Protein AF-A0A521L1M2-F1 (afdb_monomer_lite)

Structure (mmCIF, N/CA/C/O backbone):
data_AF-A0A521L1M2-F1
#
_entry.id   AF-A0A521L1M2-F1
#
loop_
_atom_site.group_PDB
_atom_site.id
_atom_site.type_symbol
_atom_site.label_atom_id
_atom_site.label_alt_id
_atom_site.label_comp_id
_atom_site.label_asym_id
_atom_site.label_entity_id
_atom_site.label_seq_id
_atom_site.pdbx_PDB_ins_code
_atom_site.Cartn_x
_atom_site.Cartn_y
_atom_site.Cartn_z
_atom_site.occupancy
_atom_site.B_iso_or_equiv
_atom_site.auth_seq_id
_atom_site.auth_comp_id
_atom_site.auth_asym_id
_atom_site.auth_atom_id
_atom_site.pdbx_PDB_model_num
ATOM 1 N N . MET A 1 1 ? -21.834 -24.493 2.139 1.00 43.94 1 MET A N 1
ATOM 2 C CA . ME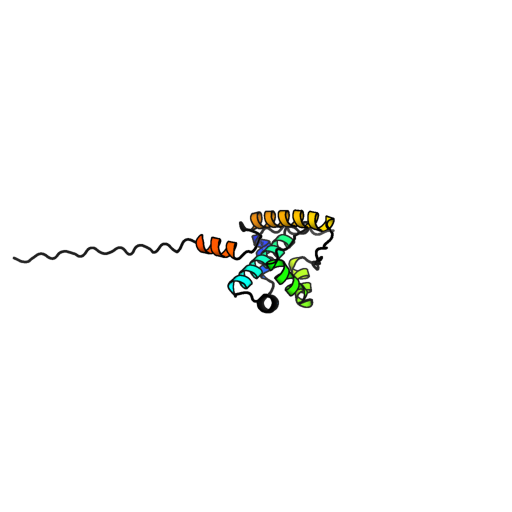T A 1 1 ? -22.408 -23.303 1.466 1.00 43.94 1 MET A CA 1
ATOM 3 C C . MET A 1 1 ? -21.341 -22.213 1.433 1.00 43.94 1 MET A C 1
ATOM 5 O O . MET A 1 1 ? -20.851 -21.854 2.496 1.00 43.94 1 MET A O 1
ATOM 9 N N . ARG A 1 2 ? -20.909 -21.735 0.256 1.00 44.03 2 ARG A N 1
ATOM 10 C CA . ARG A 1 2 ? -19.995 -20.578 0.171 1.00 44.03 2 ARG A CA 1
ATOM 11 C C . ARG A 1 2 ? -20.820 -19.315 0.432 1.00 44.03 2 ARG A C 1
ATOM 13 O O . ARG A 1 2 ? -21.802 -19.096 -0.270 1.00 44.03 2 ARG A O 1
ATOM 20 N N . ARG A 1 3 ? -20.472 -18.524 1.454 1.00 40.91 3 ARG A N 1
ATOM 21 C CA . ARG A 1 3 ? -21.097 -17.207 1.657 1.00 40.91 3 ARG A CA 1
ATOM 22 C C . ARG A 1 3 ? -20.752 -16.318 0.453 1.00 40.91 3 ARG A C 1
ATOM 24 O O . ARG A 1 3 ? -19.598 -16.361 0.022 1.00 40.91 3 ARG A O 1
ATOM 31 N N . PRO A 1 4 ? -21.702 -15.539 -0.089 1.00 48.12 4 PRO A N 1
ATOM 32 C CA . PRO A 1 4 ? -21.390 -14.557 -1.117 1.00 48.12 4 PRO A CA 1
ATOM 33 C C . PRO A 1 4 ? -20.378 -13.555 -0.556 1.00 48.12 4 PRO A C 1
ATOM 35 O O . PRO A 1 4 ? -20.560 -13.023 0.541 1.00 48.12 4 PRO A O 1
ATOM 38 N N . THR A 1 5 ? -19.284 -13.339 -1.282 1.00 53.50 5 THR A N 1
ATOM 39 C CA . THR A 1 5 ? -18.292 -12.321 -0.939 1.00 53.50 5 THR A CA 1
ATOM 40 C C . THR A 1 5 ? -18.961 -10.954 -1.080 1.00 53.50 5 THR A C 1
ATOM 42 O O . THR A 1 5 ? -19.510 -10.675 -2.149 1.00 53.50 5 THR A O 1
ATOM 45 N N . PRO A 1 6 ? -18.960 -10.097 -0.046 1.00 58.50 6 PRO A N 1
ATOM 46 C CA . PRO A 1 6 ? -19.487 -8.748 -0.189 1.00 58.50 6 PRO A CA 1
ATOM 47 C C . PRO A 1 6 ? -18.736 -8.017 -1.309 1.00 58.50 6 PRO A C 1
ATOM 49 O O . PRO A 1 6 ? -17.505 -7.987 -1.327 1.00 58.50 6 PRO A O 1
ATOM 52 N N . SER A 1 7 ? -19.484 -7.460 -2.264 1.00 69.06 7 SER A N 1
ATOM 53 C CA . SER A 1 7 ? -18.929 -6.570 -3.282 1.00 69.06 7 SER A CA 1
ATOM 54 C C . SER A 1 7 ? -18.763 -5.187 -2.661 1.00 69.06 7 SER A C 1
ATOM 56 O O . SER A 1 7 ? -19.740 -4.579 -2.222 1.00 69.06 7 SER A O 1
ATOM 58 N N . PHE A 1 8 ? -17.525 -4.709 -2.570 1.00 79.06 8 PHE A N 1
ATOM 59 C CA . PHE A 1 8 ? -17.225 -3.381 -2.043 1.00 79.06 8 PHE A CA 1
ATOM 60 C C . PHE A 1 8 ? -17.099 -2.376 -3.192 1.00 79.06 8 PHE A C 1
ATOM 62 O O . PHE A 1 8 ? -16.343 -2.597 -4.136 1.00 79.06 8 PHE A O 1
ATOM 69 N N . GLY A 1 9 ? -17.793 -1.240 -3.086 1.00 91.12 9 GLY A N 1
ATOM 70 C CA . GLY A 1 9 ? -17.428 -0.029 -3.829 1.00 91.12 9 GLY A CA 1
ATOM 71 C C . GLY A 1 9 ? -16.221 0.673 -3.190 1.00 91.12 9 GLY A C 1
ATOM 72 O O . GLY A 1 9 ? -15.865 0.371 -2.048 1.00 91.12 9 GLY A O 1
ATOM 7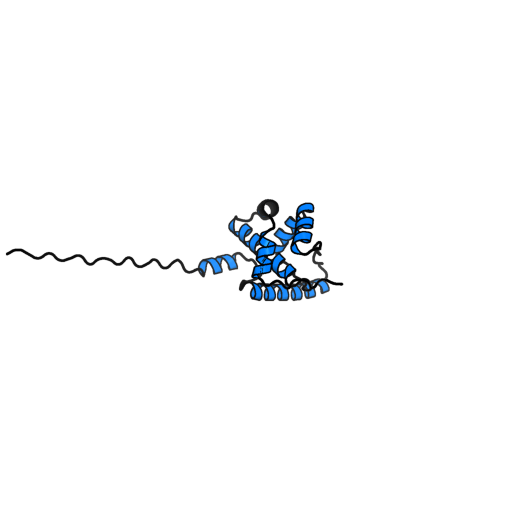3 N N . VAL A 1 10 ? -15.627 1.648 -3.892 1.00 93.44 10 VAL A N 1
ATOM 74 C CA . VAL A 1 10 ? -14.424 2.384 -3.440 1.00 93.44 10 VAL A CA 1
ATOM 75 C C . VAL A 1 10 ? -14.592 2.949 -2.025 1.00 93.44 10 VAL A C 1
ATOM 77 O O . VAL A 1 10 ? -13.760 2.699 -1.155 1.00 93.44 10 VAL A O 1
ATOM 80 N N . THR A 1 11 ? -15.701 3.643 -1.758 1.00 94.88 11 THR A N 1
ATOM 81 C CA . THR A 1 11 ? -15.983 4.248 -0.446 1.00 94.88 11 THR A CA 1
ATOM 82 C C . THR A 1 11 ? -16.059 3.208 0.671 1.00 94.88 11 THR A C 1
ATOM 84 O O . THR A 1 11 ? -15.458 3.387 1.728 1.00 94.88 11 THR A O 1
ATOM 87 N N . GLY A 1 12 ? -16.761 2.094 0.435 1.00 95.81 12 GLY A N 1
ATOM 88 C CA . GLY A 1 12 ? -16.904 1.023 1.423 1.00 95.81 12 GLY A CA 1
ATOM 89 C C . GLY A 1 12 ? -15.578 0.320 1.711 1.00 95.81 12 GLY A C 1
ATOM 90 O O . GLY A 1 12 ? -15.263 0.038 2.867 1.00 95.81 12 GLY A O 1
ATOM 91 N N . ALA A 1 13 ? -14.766 0.099 0.675 1.00 96.25 13 ALA A N 1
ATOM 92 C CA . ALA A 1 13 ? -13.434 -0.465 0.834 1.00 96.25 13 ALA A CA 1
ATOM 93 C C . ALA A 1 13 ? -12.527 0.472 1.645 1.00 96.25 13 ALA A C 1
ATOM 95 O O . ALA A 1 13 ? -11.913 0.036 2.614 1.00 96.25 13 ALA A O 1
ATOM 96 N N . LEU A 1 14 ? -12.494 1.769 1.325 1.00 97.00 14 LEU A N 1
ATOM 97 C CA . LEU A 1 14 ? -11.700 2.747 2.077 1.00 97.00 14 LEU A CA 1
ATOM 98 C C . LEU A 1 14 ? -12.139 2.858 3.541 1.00 97.00 14 LEU A C 1
ATOM 100 O O . LEU A 1 14 ? -11.280 2.898 4.418 1.00 97.00 14 LEU A O 1
ATOM 104 N N . ALA A 1 15 ? -13.444 2.834 3.823 1.00 96.19 15 ALA A N 1
ATOM 105 C CA . ALA A 1 15 ? -13.954 2.821 5.194 1.00 96.19 15 ALA A CA 1
ATOM 106 C C . ALA A 1 15 ? -13.475 1.583 5.969 1.00 96.19 15 ALA A C 1
ATOM 108 O O . ALA A 1 15 ? -13.086 1.689 7.132 1.00 96.19 15 ALA A O 1
ATOM 109 N N . ARG A 1 16 ? -13.423 0.413 5.315 1.00 95.75 16 ARG A N 1
ATOM 110 C CA . ARG A 1 16 ? -12.866 -0.806 5.915 1.00 95.75 16 ARG A CA 1
ATOM 111 C C . ARG A 1 16 ? -11.369 -0.681 6.192 1.00 95.75 16 ARG A C 1
ATOM 113 O O . ARG A 1 16 ? -10.920 -1.131 7.241 1.00 95.75 16 ARG A O 1
ATOM 120 N N . ILE A 1 17 ? -10.605 -0.086 5.275 1.00 97.56 17 ILE A N 1
ATOM 121 C CA . ILE A 1 17 ? -9.159 0.124 5.445 1.00 97.56 17 ILE A CA 1
ATOM 122 C C . ILE A 1 17 ? -8.858 1.203 6.491 1.00 97.56 17 ILE A C 1
ATOM 124 O O . ILE A 1 17 ? -7.831 1.133 7.157 1.00 97.56 17 ILE A O 1
ATOM 128 N N . ALA A 1 18 ? -9.735 2.184 6.697 1.00 95.81 18 ALA A N 1
ATOM 129 C CA . ALA A 1 18 ? -9.532 3.232 7.696 1.00 95.81 18 ALA A CA 1
ATOM 130 C C . ALA A 1 18 ? -9.413 2.690 9.136 1.00 95.81 18 ALA A C 1
ATOM 132 O O . ALA A 1 18 ? -8.877 3.380 9.996 1.00 95.81 18 ALA A O 1
ATOM 133 N N . THR A 1 19 ? -9.849 1.451 9.402 1.00 94.94 19 THR A N 1
ATOM 134 C CA . THR A 1 19 ? -9.804 0.850 10.745 1.00 94.94 19 THR A CA 1
ATOM 135 C C . THR A 1 19 ? -8.419 0.372 11.186 1.00 94.94 19 THR A C 1
ATOM 137 O O . THR A 1 19 ? -8.272 0.000 12.347 1.00 94.94 19 THR A O 1
ATOM 140 N N . ILE A 1 20 ? -7.429 0.294 10.288 1.00 96.06 20 ILE A N 1
ATOM 141 C CA . ILE A 1 20 ? -6.081 -0.176 10.652 1.00 96.06 20 ILE A CA 1
ATOM 142 C C . ILE A 1 20 ? -5.197 0.975 11.132 1.00 96.06 20 ILE A C 1
ATOM 144 O O . ILE A 1 20 ? -5.161 2.054 10.523 1.00 96.06 20 ILE A O 1
ATOM 148 N N . ASP A 1 21 ? -4.447 0.706 12.198 1.00 97.75 21 ASP A N 1
ATOM 149 C CA . ASP A 1 21 ? -3.448 1.612 12.755 1.00 97.75 21 ASP A CA 1
ATOM 150 C C . ASP A 1 21 ? -2.077 1.340 12.123 1.00 97.75 21 ASP A C 1
ATOM 152 O O . ASP A 1 21 ? -1.431 0.328 12.394 1.00 97.75 21 ASP A O 1
ATOM 156 N N . LEU A 1 22 ? -1.628 2.273 11.282 1.00 98.19 22 LEU A N 1
ATOM 157 C CA . LEU A 1 22 ? -0.324 2.218 10.624 1.00 98.19 22 LEU A CA 1
ATOM 158 C C . LEU A 1 22 ? 0.729 3.080 11.327 1.00 98.19 22 LEU A C 1
ATOM 160 O O . LEU A 1 22 ? 1.836 3.198 10.812 1.00 98.19 22 LEU A O 1
ATOM 164 N N . THR A 1 23 ? 0.451 3.656 12.500 1.00 98.06 23 THR A N 1
ATOM 165 C CA . THR A 1 23 ? 1.335 4.641 13.150 1.00 98.06 23 THR A CA 1
ATOM 166 C C . THR A 1 23 ? 2.768 4.126 13.304 1.00 98.06 23 THR A C 1
ATOM 168 O O . THR A 1 23 ? 3.727 4.799 12.921 1.00 98.06 23 THR A O 1
ATOM 171 N N . ARG A 1 24 ? 2.938 2.899 13.814 1.00 97.81 24 ARG A N 1
ATOM 172 C CA . ARG A 1 24 ? 4.269 2.288 14.005 1.00 97.81 24 ARG A CA 1
ATOM 173 C C . ARG A 1 24 ? 4.939 1.909 12.684 1.00 97.81 24 ARG A C 1
ATOM 175 O O . ARG A 1 24 ? 6.142 2.119 12.529 1.00 97.81 24 ARG A O 1
ATOM 182 N N . VAL A 1 25 ? 4.156 1.406 11.729 1.00 98.38 25 VAL A N 1
ATOM 183 C CA . VAL A 1 25 ? 4.622 1.069 10.376 1.00 98.38 25 VAL A CA 1
ATOM 184 C C . VAL A 1 25 ? 5.169 2.323 9.693 1.00 98.38 25 VAL A C 1
ATOM 186 O O . VAL A 1 25 ? 6.321 2.336 9.256 1.00 98.38 25 VAL A O 1
ATOM 189 N N . MET A 1 26 ? 4.378 3.398 9.687 1.00 98.56 26 MET A N 1
ATOM 190 C CA . MET A 1 26 ? 4.715 4.668 9.052 1.00 98.56 26 MET A CA 1
ATOM 191 C C . MET A 1 26 ? 5.885 5.370 9.734 1.00 98.56 26 MET A C 1
ATOM 193 O O . MET A 1 26 ? 6.760 5.894 9.047 1.00 98.56 26 MET A O 1
ATOM 197 N N . ALA A 1 27 ? 5.965 5.335 11.068 1.00 98.00 27 ALA A N 1
ATOM 198 C CA . ALA A 1 27 ? 7.106 5.887 11.795 1.00 98.00 27 ALA A CA 1
ATOM 199 C C . ALA A 1 27 ? 8.429 5.218 11.385 1.00 98.00 27 ALA A C 1
ATOM 201 O O . ALA A 1 27 ? 9.448 5.895 11.229 1.00 98.00 27 ALA A O 1
ATOM 202 N N . LYS A 1 28 ? 8.416 3.895 11.181 1.00 97.81 28 LYS A N 1
ATOM 203 C CA . LYS A 1 28 ? 9.611 3.132 10.815 1.00 97.81 28 LYS A CA 1
ATOM 204 C C . LYS A 1 28 ? 10.006 3.340 9.351 1.00 97.81 28 LYS A C 1
ATOM 206 O O . LYS A 1 28 ? 11.147 3.729 9.111 1.00 97.81 28 LYS A O 1
ATOM 211 N N . VAL A 1 29 ? 9.076 3.185 8.403 1.00 97.75 29 VAL A N 1
ATOM 212 C CA . VAL A 1 29 ? 9.373 3.360 6.965 1.00 97.75 29 VAL A CA 1
ATOM 213 C C . VAL A 1 29 ? 9.778 4.799 6.638 1.00 97.75 29 VAL A C 1
ATOM 215 O O . VAL A 1 29 ? 10.719 5.010 5.881 1.00 97.75 29 VAL A O 1
ATOM 218 N N . ARG A 1 30 ? 9.157 5.804 7.276 1.00 97.81 30 ARG A N 1
ATOM 219 C CA . ARG A 1 30 ? 9.540 7.212 7.095 1.00 97.81 30 ARG A CA 1
ATOM 220 C C . ARG A 1 30 ? 10.998 7.451 7.481 1.00 97.81 30 ARG A C 1
ATOM 222 O O . ARG A 1 30 ? 11.698 8.174 6.778 1.00 97.81 30 ARG A O 1
ATOM 229 N N . LYS A 1 31 ? 11.443 6.864 8.598 1.00 97.00 31 LYS A N 1
ATOM 230 C CA . LYS A 1 31 ? 12.831 6.977 9.058 1.00 97.00 31 LYS A CA 1
ATOM 231 C C . LYS A 1 31 ? 13.798 6.267 8.109 1.00 97.00 31 LYS A C 1
ATOM 233 O O . LYS A 1 31 ? 14.868 6.795 7.853 1.00 97.00 31 LYS A O 1
ATOM 238 N N . GLU A 1 32 ? 13.446 5.085 7.613 1.00 97.12 32 GLU A N 1
ATOM 239 C CA . GLU A 1 32 ? 14.322 4.290 6.740 1.00 97.12 32 GLU A CA 1
ATOM 240 C C . GLU A 1 32 ? 14.465 4.877 5.336 1.00 97.12 32 GLU A C 1
ATOM 242 O O . GLU A 1 32 ? 15.559 4.885 4.780 1.00 97.12 32 GLU A O 1
ATOM 247 N N . GLU A 1 33 ? 13.379 5.409 4.780 1.00 95.38 33 GLU A N 1
ATOM 248 C CA . GLU A 1 33 ? 13.382 6.016 3.448 1.00 95.38 33 GLU A CA 1
ATOM 249 C C . GLU A 1 33 ? 13.744 7.514 3.472 1.00 95.38 33 GLU A C 1
ATOM 251 O O . GLU A 1 33 ? 13.782 8.147 2.420 1.00 95.38 33 GLU A O 1
ATOM 256 N N . ASN A 1 34 ? 14.020 8.090 4.652 1.00 95.38 34 ASN A N 1
ATOM 257 C CA . ASN A 1 34 ? 14.282 9.523 4.852 1.00 95.38 34 ASN A CA 1
ATOM 258 C C . ASN A 1 34 ? 13.194 10.433 4.247 1.00 95.38 34 ASN A C 1
ATOM 260 O O . ASN A 1 34 ? 13.480 11.475 3.658 1.00 95.38 34 ASN A O 1
ATOM 264 N N . TRP A 1 35 ? 11.930 10.038 4.387 1.00 94.69 35 TRP A N 1
ATOM 265 C CA . TRP A 1 35 ? 10.799 10.769 3.819 1.00 94.69 35 TRP A CA 1
ATOM 266 C C . TRP A 1 35 ? 10.415 12.004 4.636 1.00 94.69 35 TRP A C 1
ATOM 268 O O . TRP A 1 35 ? 10.393 11.992 5.878 1.00 94.69 35 TRP A O 1
ATOM 278 N N . SER A 1 36 ? 10.018 13.069 3.931 1.00 94.31 36 SER A N 1
ATOM 279 C CA . SER A 1 36 ? 9.347 14.203 4.563 1.00 94.31 36 SER A CA 1
ATOM 280 C C . SER A 1 36 ? 7.993 13.771 5.147 1.00 94.31 36 SER A C 1
ATOM 282 O O . SER A 1 36 ? 7.470 12.693 4.855 1.00 94.31 36 SER A O 1
ATOM 284 N N . ALA A 1 37 ? 7.397 14.615 5.993 1.00 93.44 37 ALA A N 1
ATOM 285 C CA . ALA A 1 37 ? 6.057 14.344 6.514 1.00 93.44 37 ALA A CA 1
ATOM 286 C C . ALA A 1 37 ? 5.007 14.265 5.388 1.00 93.44 37 ALA A C 1
ATOM 288 O O . ALA A 1 37 ? 4.109 13.428 5.454 1.00 93.44 37 ALA A O 1
ATOM 289 N N . ALA A 1 38 ? 5.153 15.092 4.345 1.00 91.56 38 ALA A N 1
A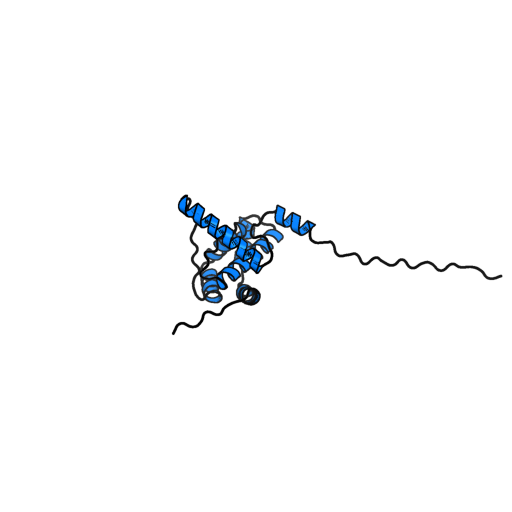TOM 290 C CA . ALA A 1 38 ? 4.262 15.095 3.189 1.00 91.56 38 ALA A CA 1
ATOM 291 C C . ALA A 1 38 ? 4.409 13.811 2.357 1.00 91.56 38 ALA A C 1
ATOM 293 O O . ALA A 1 38 ? 3.402 13.182 2.035 1.00 91.56 38 ALA A O 1
ATOM 294 N N . ASP A 1 39 ? 5.646 13.378 2.086 1.00 91.88 39 ASP A N 1
ATOM 295 C CA . ASP A 1 39 ? 5.907 12.133 1.349 1.00 91.88 39 ASP A CA 1
ATOM 296 C C . ASP A 1 39 ? 5.348 10.917 2.093 1.00 91.88 39 ASP A C 1
ATOM 298 O O . ASP A 1 39 ? 4.687 10.067 1.501 1.00 91.88 39 ASP A O 1
ATOM 302 N N . ALA A 1 40 ? 5.566 10.853 3.411 1.00 95.25 40 ALA A N 1
ATOM 303 C CA . ALA A 1 40 ? 5.069 9.758 4.235 1.00 95.25 40 ALA A CA 1
ATOM 304 C C . ALA A 1 40 ? 3.533 9.714 4.268 1.00 95.25 40 ALA A C 1
ATOM 306 O O . ALA A 1 40 ? 2.955 8.640 4.111 1.00 95.25 40 ALA A O 1
ATOM 307 N N . ALA A 1 41 ? 2.869 10.864 4.424 1.00 95.56 41 ALA A N 1
ATOM 308 C CA . ALA A 1 41 ? 1.408 10.941 4.404 1.00 95.56 41 ALA A CA 1
ATOM 309 C C . ALA A 1 41 ? 0.832 10.509 3.045 1.00 95.56 41 ALA A C 1
ATOM 311 O O . ALA A 1 41 ? -0.170 9.793 2.982 1.00 95.56 41 ALA A O 1
ATOM 312 N N . HIS A 1 42 ? 1.489 10.898 1.952 1.00 94.31 42 HIS A N 1
ATOM 313 C CA . HIS A 1 42 ? 1.073 10.511 0.612 1.00 94.31 42 HIS A CA 1
ATOM 314 C C . HIS A 1 42 ? 1.279 9.010 0.350 1.00 94.31 42 HIS A C 1
ATOM 316 O O . HIS A 1 42 ? 0.368 8.341 -0.143 1.00 94.31 42 HIS A O 1
ATOM 322 N N . ALA A 1 43 ? 2.428 8.453 0.747 1.00 96.06 43 ALA A N 1
ATOM 323 C CA . ALA A 1 43 ? 2.697 7.019 0.656 1.00 96.06 43 ALA A CA 1
ATOM 324 C C . ALA A 1 43 ? 1.702 6.195 1.493 1.00 96.06 43 ALA A C 1
ATOM 326 O O . ALA A 1 43 ? 1.191 5.178 1.019 1.00 96.06 43 ALA A O 1
ATOM 327 N N . GLU A 1 44 ? 1.350 6.649 2.704 1.00 98.12 44 GLU A N 1
ATOM 328 C CA . GLU A 1 44 ? 0.332 5.994 3.533 1.00 98.12 44 GLU A CA 1
ATOM 329 C C . GLU A 1 44 ? -1.037 5.986 2.842 1.00 98.12 44 GLU A C 1
ATOM 331 O O . GLU A 1 44 ? -1.679 4.937 2.738 1.00 98.12 44 GLU A O 1
ATOM 336 N N . GLN A 1 45 ? -1.482 7.138 2.330 1.00 97.50 45 GLN A N 1
ATOM 337 C CA . GLN A 1 45 ? -2.751 7.246 1.609 1.00 97.50 45 GLN A CA 1
ATOM 338 C C . GLN A 1 45 ? -2.788 6.281 0.417 1.00 97.50 45 GLN A C 1
ATOM 340 O O . GLN A 1 45 ? -3.775 5.567 0.204 1.00 97.50 45 GLN A O 1
ATOM 345 N N . ARG A 1 46 ? -1.701 6.228 -0.354 1.00 97.50 46 ARG A N 1
ATOM 346 C CA . ARG A 1 46 ? -1.569 5.351 -1.519 1.00 97.50 46 ARG A CA 1
ATOM 347 C C . ARG A 1 46 ? -1.542 3.876 -1.136 1.00 97.50 46 ARG A C 1
ATOM 349 O O . ARG A 1 46 ? -2.198 3.076 -1.804 1.00 97.50 46 ARG A O 1
ATOM 356 N N . TYR A 1 47 ? -0.891 3.522 -0.032 1.00 98.38 47 TYR A N 1
ATOM 357 C CA . TYR A 1 47 ? -0.924 2.167 0.507 1.00 98.38 47 TYR A CA 1
ATOM 358 C C . TYR A 1 47 ? -2.333 1.754 0.954 1.00 98.38 47 TYR A C 1
ATOM 360 O O . TYR A 1 47 ? -2.807 0.677 0.591 1.00 98.38 47 TYR A O 1
ATOM 368 N N . ARG A 1 48 ? -3.069 2.631 1.647 1.00 98.50 48 ARG A N 1
ATOM 369 C CA . ARG A 1 48 ? -4.468 2.366 2.028 1.00 98.50 48 ARG A CA 1
ATOM 370 C C . ARG A 1 48 ? -5.359 2.138 0.803 1.00 98.50 48 ARG A C 1
ATOM 372 O O . ARG A 1 48 ? -6.155 1.200 0.778 1.00 98.50 48 ARG A O 1
ATOM 379 N N . ARG A 1 49 ? -5.185 2.944 -0.246 1.00 98.00 49 ARG A N 1
ATOM 380 C CA . ARG A 1 49 ? -5.873 2.767 -1.535 1.00 98.00 49 ARG A CA 1
ATOM 381 C C . ARG A 1 49 ? -5.508 1.446 -2.217 1.00 98.00 49 ARG A C 1
ATOM 383 O O . ARG A 1 49 ? -6.389 0.777 -2.749 1.00 98.00 49 ARG A O 1
ATOM 390 N N . PHE A 1 50 ? -4.245 1.029 -2.153 1.00 97.81 50 PHE A N 1
ATOM 391 C CA . PHE A 1 50 ? -3.810 -0.271 -2.668 1.00 97.81 50 PHE A CA 1
ATOM 392 C C . PHE A 1 50 ? -4.498 -1.442 -1.950 1.00 97.81 50 PHE A C 1
ATOM 394 O O . PHE A 1 50 ? -5.012 -2.349 -2.608 1.00 97.81 50 PHE A O 1
ATOM 401 N N . LEU A 1 51 ? -4.598 -1.394 -0.617 1.00 97.94 51 LEU A N 1
ATOM 402 C CA . LEU A 1 51 ? -5.350 -2.390 0.155 1.00 97.94 51 LEU A CA 1
ATOM 403 C C . LEU A 1 51 ? -6.843 -2.396 -0.211 1.00 97.94 51 LEU A C 1
ATOM 405 O O . LEU A 1 51 ? -7.439 -3.466 -0.325 1.00 97.94 51 LEU A O 1
ATOM 409 N N . ALA A 1 52 ? -7.439 -1.224 -0.450 1.00 97.88 52 ALA A N 1
ATOM 410 C CA . ALA A 1 52 ? -8.827 -1.116 -0.894 1.00 97.88 52 ALA A CA 1
ATOM 411 C C . ALA A 1 52 ? -9.040 -1.763 -2.275 1.00 97.88 52 ALA A C 1
ATOM 413 O O . ALA A 1 52 ? -9.956 -2.571 -2.429 1.00 97.88 52 ALA A O 1
ATOM 414 N N . MET A 1 53 ? -8.161 -1.506 -3.252 1.00 97.44 53 MET A N 1
ATOM 415 C CA . MET A 1 53 ? -8.215 -2.187 -4.555 1.00 97.44 53 MET A CA 1
ATOM 416 C C . MET A 1 53 ? -8.084 -3.705 -4.404 1.00 97.44 53 MET A C 1
ATOM 418 O O . MET A 1 53 ? -8.821 -4.448 -5.051 1.00 97.44 53 MET A O 1
ATOM 422 N N . ARG A 1 54 ? -7.195 -4.178 -3.517 1.00 96.19 54 ARG A N 1
ATOM 423 C CA . ARG A 1 54 ? -7.032 -5.614 -3.246 1.00 96.19 54 ARG A CA 1
ATOM 424 C C . ARG A 1 54 ? -8.300 -6.236 -2.665 1.00 96.19 54 ARG A C 1
ATOM 426 O O . ARG A 1 54 ? -8.646 -7.352 -3.044 1.00 96.19 54 ARG A O 1
ATOM 433 N N . LEU A 1 55 ? -8.996 -5.517 -1.784 1.00 95.94 55 LEU A N 1
ATOM 434 C CA . LEU A 1 55 ? -10.270 -5.948 -1.208 1.00 95.94 55 LEU A CA 1
ATOM 435 C C . LEU A 1 55 ? -11.375 -6.020 -2.273 1.00 95.94 55 LEU A C 1
ATOM 437 O O . LEU A 1 55 ? -12.145 -6.974 -2.300 1.00 95.94 55 LEU A O 1
ATOM 441 N N . MET A 1 56 ? -11.439 -5.027 -3.162 1.00 95.25 56 MET A N 1
ATOM 442 C CA . MET A 1 56 ? -12.454 -4.941 -4.218 1.00 95.25 56 MET A CA 1
ATOM 443 C C . MET A 1 56 ? -12.225 -5.940 -5.358 1.00 95.25 56 MET A C 1
ATOM 445 O O . MET A 1 56 ? -13.180 -6.431 -5.960 1.00 95.25 56 MET A O 1
ATOM 449 N N . LYS A 1 57 ? -10.961 -6.223 -5.691 1.00 93.75 57 LYS A N 1
ATOM 450 C CA . LYS A 1 57 ? -10.556 -7.062 -6.826 1.00 93.75 57 LYS A CA 1
ATOM 451 C C . LYS A 1 57 ? -9.609 -8.181 -6.357 1.00 93.75 57 LYS A C 1
ATOM 453 O O . LYS A 1 57 ? -8.455 -8.218 -6.778 1.00 93.75 57 LYS A O 1
ATOM 458 N N . PRO A 1 58 ? -10.067 -9.137 -5.526 1.00 90.56 58 PRO A N 1
ATOM 459 C CA . PRO A 1 58 ? -9.196 -10.167 -4.946 1.00 90.56 58 PRO A CA 1
ATOM 460 C C . PRO A 1 58 ? -8.569 -11.110 -5.985 1.00 90.56 58 PRO A C 1
ATOM 462 O O . PRO A 1 58 ? -7.529 -11.704 -5.715 1.00 90.56 58 PRO A O 1
ATOM 465 N N . ALA A 1 59 ? -9.184 -11.237 -7.167 1.00 88.62 59 ALA A N 1
ATOM 466 C CA . ALA A 1 59 ? -8.668 -12.026 -8.286 1.00 88.62 59 ALA A CA 1
ATOM 467 C C . ALA A 1 59 ? -7.641 -11.273 -9.156 1.00 88.62 59 ALA A C 1
ATOM 469 O O . ALA A 1 59 ? -6.998 -11.892 -9.999 1.00 88.62 59 ALA A O 1
ATOM 470 N N . PHE A 1 60 ? -7.487 -9.954 -8.986 1.00 89.69 60 PHE A N 1
ATOM 471 C CA . PHE A 1 60 ? -6.506 -9.178 -9.743 1.00 89.69 60 PHE A CA 1
ATOM 472 C C . PHE A 1 60 ? -5.118 -9.302 -9.119 1.00 89.69 60 PHE A C 1
ATOM 474 O O . PHE A 1 60 ? -4.935 -9.128 -7.910 1.00 89.69 60 PHE A O 1
ATOM 481 N N . HIS A 1 61 ? -4.119 -9.541 -9.967 1.00 90.00 61 HIS A N 1
ATOM 482 C CA . HIS A 1 61 ? -2.723 -9.457 -9.567 1.00 90.00 61 HIS A CA 1
ATOM 483 C C . HIS A 1 61 ? -2.282 -7.989 -9.549 1.00 90.00 61 HIS A C 1
ATOM 485 O O . HIS A 1 61 ? -1.962 -7.411 -10.584 1.00 90.00 61 HIS A O 1
ATOM 491 N N . LEU A 1 62 ? -2.329 -7.374 -8.366 1.00 93.38 62 LEU A N 1
ATOM 492 C CA . LEU A 1 62 ? -1.921 -5.984 -8.174 1.00 93.38 62 LEU A CA 1
ATOM 493 C C . LEU A 1 62 ? -0.419 -5.895 -7.906 1.00 93.38 62 LEU A C 1
ATOM 495 O O . LEU A 1 62 ? 0.083 -6.565 -7.001 1.00 93.38 62 LEU A O 1
ATOM 499 N N . VAL A 1 63 ? 0.265 -5.021 -8.643 1.00 94.44 63 VAL A N 1
ATOM 500 C CA . VAL A 1 63 ? 1.705 -4.768 -8.500 1.00 94.44 63 VAL A CA 1
ATOM 501 C C . VAL A 1 63 ? 1.906 -3.397 -7.849 1.00 94.44 63 VAL A C 1
ATOM 503 O O . VAL A 1 63 ? 1.501 -2.394 -8.440 1.00 94.44 63 VAL A O 1
ATOM 506 N N . PRO A 1 64 ? 2.492 -3.318 -6.642 1.00 94.81 64 PRO A N 1
ATOM 507 C CA . PRO A 1 64 ? 2.664 -2.054 -5.940 1.00 94.81 64 PRO A CA 1
ATOM 508 C C . PRO A 1 64 ? 3.687 -1.141 -6.636 1.00 94.81 64 PRO A C 1
ATOM 510 O O . PRO A 1 64 ? 4.715 -1.597 -7.133 1.00 94.81 64 PRO A O 1
ATOM 513 N N . ALA A 1 65 ? 3.439 0.171 -6.634 1.00 93.81 65 ALA A N 1
ATOM 514 C CA . ALA A 1 65 ? 4.483 1.164 -6.908 1.00 93.81 65 ALA A CA 1
ATOM 515 C C . ALA A 1 65 ? 5.507 1.214 -5.756 1.00 93.81 65 ALA A C 1
ATOM 517 O O . ALA A 1 65 ? 5.202 0.790 -4.644 1.00 93.81 65 ALA A O 1
ATOM 518 N N . ARG A 1 66 ? 6.709 1.767 -5.992 1.00 92.31 66 ARG A N 1
ATOM 519 C CA . ARG A 1 66 ? 7.829 1.745 -5.025 1.00 92.31 66 ARG A CA 1
ATOM 520 C C . ARG A 1 66 ? 7.439 2.237 -3.629 1.00 92.31 66 ARG A C 1
ATOM 522 O O . ARG A 1 66 ? 7.790 1.610 -2.642 1.00 92.31 66 ARG A O 1
ATOM 529 N N . ASP A 1 67 ? 6.748 3.363 -3.533 1.00 95.06 67 ASP A N 1
ATOM 530 C CA . ASP A 1 67 ? 6.334 3.952 -2.257 1.00 95.06 67 ASP A CA 1
ATOM 531 C C . ASP A 1 67 ? 5.350 3.047 -1.496 1.00 95.06 67 ASP A C 1
ATOM 533 O O . ASP A 1 67 ? 5.518 2.799 -0.303 1.00 95.06 67 ASP A O 1
ATOM 537 N N . ILE A 1 68 ? 4.383 2.479 -2.217 1.00 97.06 68 ILE A N 1
ATOM 538 C CA . ILE A 1 68 ? 3.403 1.520 -1.697 1.00 97.06 68 ILE A CA 1
ATOM 539 C C . ILE A 1 68 ? 4.103 0.236 -1.236 1.00 97.06 68 ILE A C 1
ATOM 541 O O . ILE A 1 68 ? 3.795 -0.273 -0.160 1.00 97.06 68 ILE A O 1
ATOM 545 N N . ASP A 1 69 ? 5.045 -0.273 -2.032 1.00 96.00 69 ASP A N 1
ATOM 546 C CA . ASP A 1 69 ? 5.802 -1.497 -1.758 1.00 96.00 69 ASP A CA 1
ATOM 547 C C . ASP A 1 69 ? 6.629 -1.364 -0.475 1.00 96.00 69 ASP A C 1
ATOM 549 O O . ASP A 1 69 ? 6.573 -2.230 0.394 1.00 96.00 69 ASP A O 1
ATOM 553 N N . LYS A 1 70 ? 7.290 -0.216 -0.279 1.00 96.69 70 LYS A N 1
ATOM 554 C CA . LYS A 1 70 ? 8.037 0.082 0.952 1.00 96.69 70 LYS A CA 1
ATOM 555 C C . LYS A 1 70 ? 7.155 0.085 2.195 1.00 96.69 70 LYS A C 1
ATOM 557 O O . LYS A 1 70 ? 7.515 -0.525 3.203 1.00 96.69 70 LYS A O 1
ATOM 562 N N . VAL A 1 71 ? 5.985 0.724 2.130 1.00 98.38 71 VAL A N 1
ATOM 563 C CA . VAL A 1 71 ? 5.027 0.693 3.246 1.00 98.38 71 VAL A CA 1
ATOM 564 C C . VAL A 1 71 ? 4.520 -0.733 3.476 1.00 98.38 71 VAL A C 1
ATOM 566 O O . VAL A 1 71 ? 4.420 -1.170 4.623 1.00 98.38 71 VAL A O 1
ATOM 569 N N . TRP A 1 72 ? 4.244 -1.489 2.409 1.00 97.94 72 TRP A N 1
ATOM 570 C CA . TRP A 1 72 ? 3.760 -2.862 2.521 1.00 97.94 72 TRP A CA 1
ATOM 571 C C . TRP A 1 72 ? 4.801 -3.796 3.144 1.00 97.94 72 TRP A C 1
ATOM 573 O O . TRP A 1 72 ? 4.466 -4.525 4.077 1.00 97.94 72 TRP A O 1
ATOM 583 N N . HIS A 1 73 ? 6.062 -3.745 2.707 1.00 97.69 73 HIS A N 1
ATOM 584 C CA . HIS A 1 73 ? 7.151 -4.513 3.322 1.00 97.69 73 HIS A CA 1
ATOM 585 C C . HIS A 1 73 ? 7.263 -4.193 4.803 1.00 97.69 73 HIS A C 1
ATOM 587 O O . HIS A 1 73 ? 7.310 -5.106 5.628 1.00 97.69 73 HIS A O 1
ATOM 593 N N . GLN A 1 74 ? 7.202 -2.909 5.159 1.00 98.38 74 GLN A N 1
ATOM 594 C CA . GLN A 1 74 ? 7.272 -2.532 6.560 1.00 98.38 74 GLN A CA 1
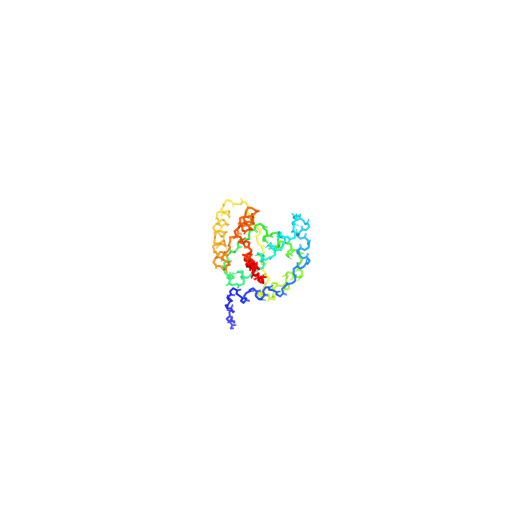ATOM 595 C C . GLN A 1 74 ? 6.058 -3.007 7.362 1.00 98.38 74 GLN A C 1
ATOM 597 O O . GLN A 1 74 ? 6.202 -3.377 8.529 1.00 98.38 74 GLN A O 1
ATOM 602 N N . HIS A 1 75 ? 4.872 -3.048 6.754 1.00 98.50 75 HIS A N 1
ATOM 603 C CA . HIS A 1 75 ? 3.692 -3.625 7.383 1.00 98.50 75 HIS A CA 1
ATOM 604 C C . HIS A 1 75 ? 3.869 -5.136 7.607 1.00 98.50 75 HIS A C 1
ATOM 606 O O . HIS A 1 75 ? 3.647 -5.596 8.722 1.00 98.50 75 HIS A O 1
ATOM 612 N N . ILE A 1 76 ? 4.363 -5.887 6.614 1.00 98.19 76 ILE A N 1
ATOM 613 C CA . ILE A 1 76 ? 4.645 -7.333 6.722 1.00 98.19 76 ILE A CA 1
ATOM 614 C C . ILE A 1 76 ? 5.605 -7.631 7.883 1.00 98.19 76 ILE A C 1
ATOM 616 O O . ILE A 1 76 ? 5.385 -8.588 8.626 1.00 98.19 76 ILE A O 1
ATOM 620 N N . LEU A 1 77 ? 6.635 -6.799 8.079 1.00 98.00 77 LEU A N 1
ATOM 621 C CA . LEU A 1 77 ? 7.601 -6.955 9.174 1.00 98.00 77 LEU A CA 1
ATOM 622 C C . LEU A 1 77 ? 6.980 -6.769 10.570 1.00 98.00 77 LEU A C 1
ATOM 624 O O . LEU A 1 77 ? 7.510 -7.289 11.550 1.00 98.00 77 LEU A O 1
ATOM 628 N N . HIS A 1 78 ? 5.823 -6.111 10.679 1.00 97.38 78 HIS A N 1
ATOM 629 C CA . HIS A 1 78 ? 5.012 -6.089 11.900 1.00 97.38 78 HIS A CA 1
ATOM 630 C C . HIS A 1 78 ? 4.073 -7.303 11.932 1.00 97.38 78 HIS A C 1
ATOM 632 O O . HIS A 1 78 ? 2.851 -7.169 11.962 1.00 97.38 78 HIS A O 1
ATOM 638 N N . THR A 1 79 ? 4.657 -8.502 11.920 1.00 97.69 79 THR A N 1
ATOM 639 C CA . THR A 1 79 ? 3.993 -9.774 11.580 1.00 97.69 79 THR A CA 1
ATOM 640 C C . THR A 1 79 ? 2.669 -10.028 12.309 1.00 97.69 79 THR A C 1
ATOM 642 O O . THR A 1 79 ? 1.686 -10.405 11.672 1.00 97.69 79 THR A O 1
ATOM 645 N N . MET A 1 80 ? 2.600 -9.779 13.624 1.00 98.00 80 MET A N 1
ATOM 646 C CA . MET A 1 80 ? 1.367 -9.943 14.410 1.00 98.00 80 MET A CA 1
ATOM 647 C C . MET A 1 80 ? 0.260 -8.972 13.977 1.00 98.00 80 MET A C 1
ATOM 649 O O . MET A 1 80 ? -0.890 -9.379 13.809 1.00 98.00 80 MET A O 1
ATOM 653 N N . GLN A 1 81 ? 0.607 -7.696 13.790 1.00 97.88 81 GLN A N 1
ATOM 654 C CA . GLN A 1 81 ? -0.329 -6.668 13.336 1.00 97.88 81 GLN A CA 1
ATOM 655 C C . GLN A 1 81 ? -0.791 -6.974 11.910 1.00 97.88 81 GLN A C 1
ATOM 657 O O . GLN A 1 81 ? -1.989 -6.984 11.646 1.00 97.88 81 GLN A O 1
ATOM 662 N N . TYR A 1 82 ? 0.142 -7.338 11.028 1.00 98.50 82 TYR A N 1
ATOM 663 C CA . TYR A 1 82 ? -0.155 -7.667 9.640 1.00 98.50 82 TYR A CA 1
ATOM 664 C C . TYR A 1 82 ? -1.104 -8.858 9.508 1.00 98.50 82 TYR A C 1
ATOM 666 O O . TYR A 1 82 ? -2.082 -8.791 8.764 1.00 98.50 82 TYR A O 1
ATOM 674 N N . ALA A 1 83 ? -0.866 -9.936 10.261 1.00 98.44 83 ALA A N 1
ATOM 675 C CA . ALA A 1 83 ? -1.744 -11.101 10.258 1.00 98.44 83 ALA A CA 1
ATOM 676 C C . ALA A 1 83 ? -3.159 -10.748 10.750 1.00 98.44 83 ALA A C 1
ATOM 678 O O . ALA A 1 83 ? -4.149 -11.148 10.130 1.00 98.44 83 ALA A O 1
ATOM 679 N N . LYS A 1 84 ? -3.257 -9.955 11.826 1.00 98.12 84 LYS A N 1
ATOM 680 C CA . LYS A 1 84 ? -4.531 -9.470 12.370 1.00 98.12 84 LYS A CA 1
ATOM 681 C C . LYS A 1 84 ? -5.279 -8.597 11.362 1.00 98.12 84 LYS A C 1
ATOM 683 O O . LYS A 1 84 ? -6.463 -8.826 11.121 1.00 98.12 84 LYS A O 1
ATOM 688 N N . ASP A 1 85 ? -4.602 -7.630 10.755 1.00 98.31 85 ASP A N 1
ATOM 689 C CA . ASP A 1 85 ? -5.201 -6.719 9.782 1.00 98.31 85 ASP A CA 1
ATOM 690 C C . ASP A 1 85 ? -5.633 -7.447 8.517 1.00 98.31 85 ASP A C 1
ATOM 692 O O . ASP A 1 85 ? -6.729 -7.196 8.018 1.00 98.31 85 ASP A O 1
ATOM 696 N N . CYS A 1 86 ? -4.839 -8.411 8.047 1.00 97.94 86 CYS A N 1
ATOM 697 C CA . CYS A 1 86 ? -5.213 -9.237 6.908 1.00 97.94 86 CYS A CA 1
ATOM 698 C C . CYS A 1 86 ? -6.483 -10.048 7.185 1.00 97.94 86 CYS A C 1
ATOM 700 O O . CYS A 1 86 ? -7.420 -10.023 6.386 1.00 97.94 86 CYS A O 1
ATOM 702 N N . ASN A 1 87 ? -6.552 -10.720 8.338 1.00 96.69 87 ASN A N 1
ATOM 703 C CA . ASN A 1 87 ? -7.740 -11.476 8.722 1.00 96.69 87 ASN A CA 1
ATOM 704 C C . ASN A 1 87 ? -8.966 -10.567 8.879 1.00 96.69 87 ASN A C 1
ATOM 706 O O . ASN A 1 87 ? -10.056 -10.908 8.433 1.00 96.69 87 ASN A O 1
ATOM 710 N N . ASN A 1 88 ? -8.788 -9.382 9.461 1.00 95.62 88 ASN A N 1
ATOM 711 C CA . ASN A 1 88 ? -9.874 -8.425 9.605 1.00 95.62 88 ASN A CA 1
ATOM 712 C C . ASN A 1 88 ? -10.366 -7.949 8.231 1.00 95.62 88 ASN A C 1
ATOM 714 O O . ASN A 1 88 ? -11.551 -8.068 7.919 1.00 95.62 88 ASN A O 1
ATOM 718 N N . ILE A 1 89 ? -9.482 -7.402 7.404 1.00 96.19 89 ILE A N 1
ATOM 719 C CA . ILE A 1 89 ? -9.861 -6.757 6.144 1.00 96.19 89 ILE A CA 1
ATOM 720 C C . ILE A 1 89 ? -10.304 -7.787 5.104 1.00 96.19 89 ILE A C 1
ATOM 722 O O . ILE A 1 89 ? -11.363 -7.623 4.502 1.00 96.19 89 ILE A O 1
ATOM 726 N N . PHE A 1 90 ? -9.494 -8.822 4.883 1.00 95.19 90 PHE A N 1
ATOM 727 C CA . PHE A 1 90 ? -9.635 -9.746 3.755 1.00 95.19 90 PHE A CA 1
ATOM 728 C C . PHE A 1 90 ? -10.196 -11.114 4.156 1.00 95.19 90 PHE A C 1
ATOM 730 O O . PHE A 1 90 ? -10.518 -11.915 3.282 1.00 95.19 90 PHE A O 1
ATOM 737 N N . GLY A 1 91 ? -10.288 -11.413 5.456 1.00 95.38 91 GLY A N 1
ATOM 738 C CA . GLY A 1 91 ? -10.669 -12.742 5.949 1.00 95.38 91 GLY A CA 1
ATOM 739 C C . GLY A 1 91 ? -9.577 -13.806 5.798 1.00 95.38 91 GLY A C 1
ATOM 740 O O . GLY A 1 91 ? -9.834 -14.975 6.067 1.00 95.38 91 GLY A O 1
ATOM 741 N N . ALA A 1 92 ? -8.380 -13.431 5.339 1.00 95.38 92 ALA A N 1
ATOM 742 C CA . ALA A 1 92 ? -7.252 -14.333 5.125 1.00 95.38 92 ALA A CA 1
ATOM 743 C C . ALA A 1 92 ? -5.930 -13.557 5.079 1.00 95.38 92 ALA A C 1
ATOM 745 O O . ALA A 1 92 ? -5.915 -12.359 4.795 1.00 95.38 92 ALA A O 1
ATOM 746 N N . PHE A 1 93 ? -4.814 -14.252 5.315 1.00 96.69 93 PHE A N 1
ATOM 747 C CA . PHE A 1 93 ? -3.477 -13.684 5.154 1.00 96.69 93 PHE A CA 1
ATOM 748 C C . PHE A 1 93 ? -3.203 -13.351 3.680 1.00 96.69 93 PHE A C 1
ATOM 750 O O . PHE A 1 93 ? -3.401 -14.189 2.799 1.00 96.69 93 PHE A O 1
ATOM 757 N N . VAL A 1 94 ? -2.730 -12.135 3.398 1.00 95.31 94 VAL A N 1
ATOM 758 C CA . VAL A 1 94 ? -2.338 -11.740 2.039 1.00 95.31 94 VAL A CA 1
ATOM 759 C C . VAL A 1 94 ? -0.850 -12.008 1.864 1.00 95.31 94 VAL A C 1
ATOM 761 O O . VAL A 1 94 ? -0.008 -11.341 2.453 1.00 95.31 94 VAL A O 1
ATOM 764 N N . HIS A 1 95 ? -0.508 -12.995 1.044 1.00 93.38 95 HIS A N 1
ATOM 765 C CA . HIS A 1 95 ? 0.890 -13.315 0.775 1.00 93.38 95 HIS A CA 1
ATOM 766 C C . HIS A 1 95 ? 1.516 -12.312 -0.200 1.00 93.38 95 HIS A C 1
ATOM 768 O O . HIS A 1 95 ? 0.935 -11.992 -1.241 1.00 93.38 95 HIS A O 1
ATOM 774 N N . HIS A 1 96 ? 2.721 -11.852 0.132 1.00 90.31 96 HIS A N 1
ATOM 775 C CA . HIS A 1 96 ? 3.592 -11.121 -0.779 1.00 90.31 96 HIS A CA 1
ATOM 776 C C . HIS A 1 96 ? 4.483 -12.107 -1.538 1.00 90.31 96 HIS A C 1
ATOM 778 O O . HIS A 1 96 ? 5.044 -13.027 -0.940 1.00 90.31 96 HIS A O 1
ATOM 784 N N . ARG A 1 97 ? 4.631 -11.901 -2.848 1.00 85.25 97 ARG A N 1
ATOM 785 C CA . ARG A 1 97 ? 5.573 -12.639 -3.691 1.00 85.25 97 ARG A CA 1
ATOM 786 C C . ARG A 1 97 ? 6.585 -11.632 -4.242 1.00 85.25 97 ARG A C 1
ATOM 788 O O . ARG A 1 97 ? 6.171 -10.781 -5.024 1.00 85.25 97 ARG A O 1
ATOM 795 N N . PRO A 1 98 ? 7.865 -11.700 -3.836 1.00 78.81 98 PRO A N 1
ATOM 796 C CA . PRO A 1 98 ? 8.904 -10.870 -4.434 1.00 78.81 98 PRO A CA 1
ATOM 797 C C . PRO A 1 98 ? 8.958 -11.097 -5.947 1.00 78.81 98 PRO A C 1
ATOM 799 O O . PRO A 1 98 ? 8.816 -12.237 -6.396 1.00 78.81 98 PRO A O 1
ATOM 802 N N . GLY A 1 99 ? 9.154 -10.027 -6.716 1.00 71.38 99 GLY A N 1
ATOM 803 C CA . GLY A 1 99 ? 9.410 -10.150 -8.151 1.00 71.38 99 GLY A CA 1
ATOM 804 C C . GLY A 1 99 ? 10.715 -10.907 -8.408 1.00 71.38 99 GLY A C 1
ATOM 805 O O . GLY A 1 99 ? 11.669 -10.775 -7.637 1.00 71.38 99 GLY A O 1
ATOM 806 N N . SER A 1 100 ? 10.751 -11.709 -9.472 1.00 69.50 100 SER A N 1
ATOM 807 C CA . SER A 1 100 ? 11.975 -12.343 -9.962 1.00 69.50 100 SER A CA 1
ATOM 808 C C . SER A 1 100 ? 12.685 -11.437 -10.971 1.00 69.50 100 SER A C 1
ATOM 810 O O . SER A 1 100 ? 12.077 -10.565 -11.590 1.00 69.50 100 SER A O 1
ATOM 812 N N . THR A 1 101 ? 13.983 -11.661 -11.171 1.00 68.81 101 THR A N 1
ATOM 813 C CA . THR A 1 101 ? 14.766 -11.034 -12.250 1.00 68.81 101 THR A CA 1
ATOM 814 C C . THR A 1 101 ? 14.682 -11.803 -13.573 1.00 68.81 101 THR A C 1
ATOM 816 O O . THR A 1 101 ? 15.330 -11.420 -14.545 1.00 68.81 101 THR A O 1
ATOM 819 N N . ASP A 1 102 ? 13.895 -12.881 -13.630 1.00 71.38 102 ASP A N 1
ATOM 820 C CA . ASP A 1 102 ? 13.655 -13.645 -14.855 1.00 71.38 102 ASP A CA 1
ATOM 821 C C . ASP A 1 102 ? 12.902 -12.801 -15.899 1.00 71.38 102 ASP A C 1
ATOM 823 O O . ASP A 1 102 ? 11.857 -12.213 -15.624 1.00 71.38 102 ASP A O 1
ATOM 827 N N . THR A 1 103 ? 13.423 -12.765 -17.125 1.00 64.25 103 THR A N 1
ATOM 828 C CA . THR A 1 103 ? 12.879 -12.000 -18.257 1.00 64.25 103 THR A CA 1
ATOM 829 C C . THR A 1 103 ? 11.409 -12.295 -18.567 1.00 64.25 103 THR A C 1
ATOM 831 O O . THR A 1 103 ? 10.666 -11.370 -18.901 1.00 64.25 103 THR A O 1
ATOM 834 N N . ALA A 1 104 ? 10.963 -13.547 -18.416 1.00 65.19 104 ALA A N 1
ATOM 835 C CA . ALA A 1 104 ? 9.559 -13.908 -18.618 1.00 65.19 104 ALA A CA 1
ATOM 836 C C . ALA A 1 104 ? 8.658 -13.338 -17.508 1.00 65.19 104 ALA A C 1
ATOM 838 O O . ALA A 1 104 ? 7.547 -12.875 -17.779 1.00 65.19 104 ALA A O 1
ATOM 839 N N . ASP A 1 105 ? 9.161 -13.305 -16.270 1.00 76.06 105 ASP A N 1
ATOM 840 C CA . ASP A 1 105 ? 8.467 -12.705 -15.127 1.00 76.06 105 ASP A CA 1
ATOM 841 C C . ASP A 1 105 ? 8.381 -11.179 -15.286 1.00 76.06 105 ASP A C 1
ATOM 843 O O . ASP A 1 105 ? 7.338 -10.587 -15.025 1.00 76.06 105 ASP A O 1
ATOM 847 N N . LEU A 1 106 ? 9.423 -10.535 -15.826 1.00 79.62 106 LEU A N 1
ATOM 848 C CA . LEU A 1 106 ? 9.440 -9.086 -16.062 1.00 79.62 106 LEU A CA 1
ATOM 849 C C . LEU A 1 106 ? 8.347 -8.613 -17.032 1.00 79.62 106 LEU A C 1
ATOM 851 O O . LEU A 1 106 ? 7.717 -7.585 -16.778 1.00 79.62 106 LEU A O 1
ATOM 855 N N . ALA A 1 107 ? 8.090 -9.345 -18.122 1.00 81.62 107 ALA A N 1
ATOM 856 C CA . ALA A 1 107 ? 7.030 -8.989 -19.069 1.00 81.62 107 ALA A CA 1
ATOM 857 C C . ALA A 1 107 ? 5.637 -9.079 -18.421 1.00 81.62 107 ALA A C 1
ATOM 859 O O . ALA A 1 107 ? 4.832 -8.151 -18.530 1.00 81.62 107 ALA A O 1
ATOM 860 N N . HIS A 1 108 ? 5.378 -10.157 -17.676 1.00 83.75 108 HIS A N 1
ATOM 861 C CA . HIS A 1 108 ? 4.118 -10.345 -16.956 1.00 83.75 108 HIS A CA 1
ATOM 862 C C . HIS A 1 108 ? 3.935 -9.323 -15.818 1.00 83.75 108 HIS A C 1
ATOM 864 O O . HIS A 1 108 ? 2.840 -8.782 -15.621 1.00 83.75 108 HIS A O 1
ATOM 870 N N . LEU A 1 109 ? 5.010 -9.010 -15.084 1.00 84.44 109 LEU A N 1
ATOM 871 C CA . LEU A 1 109 ? 5.026 -7.959 -14.065 1.00 84.44 109 LEU A CA 1
ATOM 872 C C . LEU A 1 109 ? 4.725 -6.595 -14.679 1.00 84.44 109 LEU A C 1
ATOM 874 O O . LEU A 1 109 ? 3.955 -5.829 -14.101 1.00 84.44 109 LEU A O 1
ATOM 878 N N . ARG A 1 110 ? 5.278 -6.300 -15.862 1.00 87.75 110 ARG A N 1
ATOM 879 C CA . ARG A 1 110 ? 5.013 -5.044 -16.564 1.00 87.75 110 ARG A CA 1
ATOM 880 C C . ARG A 1 110 ? 3.542 -4.911 -16.942 1.00 87.75 110 ARG A C 1
ATOM 882 O O . ARG A 1 110 ? 2.926 -3.901 -16.611 1.00 87.75 110 ARG A O 1
ATOM 889 N N . GLU A 1 111 ? 2.972 -5.937 -17.565 1.00 90.81 111 GLU A N 1
ATOM 890 C CA . GLU A 1 111 ? 1.555 -5.950 -17.939 1.00 90.81 111 GLU A CA 1
ATOM 891 C C . GLU A 1 111 ? 0.644 -5.802 -16.707 1.00 90.81 111 GLU A C 1
ATOM 893 O O . GLU A 1 111 ? -0.311 -5.021 -16.703 1.00 90.81 111 GLU A O 1
ATOM 898 N N . SER A 1 112 ? 0.963 -6.515 -15.625 1.00 91.31 112 SER A N 1
ATOM 899 C CA . SER A 1 112 ? 0.213 -6.442 -14.367 1.00 91.31 112 SER A CA 1
ATOM 900 C C . SER A 1 112 ? 0.337 -5.070 -13.695 1.00 91.31 112 SER A C 1
ATOM 902 O O . SER A 1 112 ? -0.628 -4.567 -13.111 1.00 91.31 112 SER A O 1
ATOM 904 N N . PHE A 1 113 ? 1.499 -4.423 -13.804 1.00 92.62 113 PHE A N 1
ATOM 905 C CA . PHE A 1 113 ? 1.709 -3.064 -13.315 1.00 92.62 113 PHE A CA 1
ATOM 906 C C . PHE A 1 113 ? 0.888 -2.040 -14.104 1.00 92.62 113 PHE A C 1
ATOM 908 O O . PHE A 1 113 ? 0.225 -1.198 -13.497 1.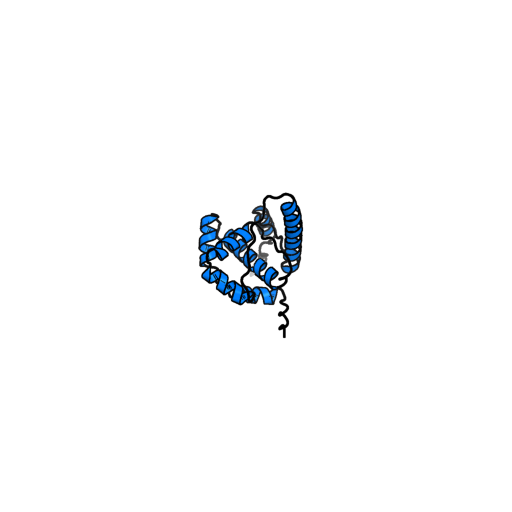00 92.62 113 PHE A O 1
ATOM 915 N N . ASP A 1 114 ? 0.844 -2.148 -15.434 1.00 94.12 114 ASP A N 1
ATOM 916 C CA . ASP A 1 114 ? 0.030 -1.266 -16.278 1.00 94.12 114 ASP A CA 1
ATOM 917 C C . ASP A 1 114 ? -1.477 -1.444 -15.985 1.00 94.12 114 ASP A C 1
ATOM 919 O O . ASP A 1 114 ? -2.205 -0.457 -15.836 1.00 94.12 114 ASP A O 1
ATOM 923 N N . LYS A 1 115 ? -1.937 -2.684 -15.759 1.00 95.31 115 LYS A N 1
ATOM 924 C CA . LYS A 1 115 ? -3.303 -2.974 -15.276 1.00 95.31 115 LYS A CA 1
ATOM 925 C C . LYS A 1 115 ? -3.580 -2.365 -13.899 1.00 95.31 115 LYS A C 1
ATOM 927 O O . LYS A 1 115 ? -4.655 -1.810 -13.674 1.00 95.31 115 LYS A O 1
ATOM 932 N N . THR A 1 116 ? -2.613 -2.435 -12.983 1.00 95.75 116 THR A N 1
ATOM 933 C CA . THR A 1 116 ? -2.736 -1.831 -11.646 1.00 95.75 116 THR A CA 1
ATOM 934 C C . THR A 1 116 ? -2.849 -0.310 -11.743 1.00 95.75 116 THR A C 1
ATOM 936 O O . THR A 1 116 ? -3.696 0.283 -11.075 1.00 95.75 116 THR A O 1
ATOM 939 N N . LYS A 1 117 ? -2.054 0.322 -12.617 1.00 95.94 117 LYS A N 1
ATOM 940 C CA . LYS A 1 117 ? -2.124 1.763 -12.877 1.00 95.94 117 LYS A CA 1
ATOM 941 C C . LYS A 1 117 ? -3.495 2.179 -13.407 1.00 95.94 117 LYS A C 1
ATOM 943 O O . LYS A 1 117 ? -4.058 3.147 -12.899 1.00 95.94 117 LYS A O 1
ATOM 948 N N . ALA A 1 118 ? -4.029 1.452 -14.389 1.00 95.69 118 ALA A N 1
ATOM 949 C CA . ALA A 1 118 ? -5.344 1.736 -14.957 1.00 95.69 118 ALA A CA 1
ATOM 950 C C . ALA A 1 118 ? -6.453 1.642 -13.897 1.00 95.69 118 ALA A C 1
ATOM 952 O O . ALA A 1 118 ? -7.238 2.575 -13.751 1.00 95.69 118 ALA A O 1
ATOM 953 N N . LEU A 1 119 ? -6.456 0.570 -13.095 1.00 95.62 119 LEU A N 1
ATOM 954 C CA . LEU A 1 119 ? -7.428 0.397 -12.013 1.00 95.62 119 LEU A CA 1
ATOM 955 C C . LEU A 1 119 ? -7.326 1.508 -10.957 1.00 95.62 119 LEU A C 1
ATOM 957 O O . LEU A 1 119 ? -8.345 1.987 -10.462 1.00 95.62 119 LEU A O 1
ATOM 961 N N . TYR A 1 120 ? -6.110 1.930 -10.604 1.00 96.75 120 TYR A N 1
ATOM 962 C CA . TYR A 1 120 ? -5.917 3.014 -9.643 1.00 96.75 120 TYR A CA 1
ATOM 963 C C . TYR A 1 120 ? -6.468 4.345 -10.167 1.00 96.75 120 TYR A C 1
ATOM 965 O O . TYR A 1 120 ? -7.161 5.055 -9.436 1.00 96.75 120 TYR A O 1
ATOM 973 N N . ALA A 1 121 ? -6.203 4.665 -11.436 1.00 95.12 121 ALA A N 1
ATOM 974 C CA . ALA A 1 121 ? -6.736 5.861 -12.078 1.00 95.12 121 ALA A CA 1
ATOM 975 C C . ALA A 1 121 ? -8.271 5.822 -12.159 1.00 95.12 121 ALA A C 1
ATOM 977 O O . ALA A 1 121 ? -8.917 6.816 -11.843 1.00 95.12 121 ALA A O 1
ATOM 978 N N . GLU A 1 122 ? -8.858 4.669 -12.492 1.00 95.00 122 GLU A N 1
ATOM 979 C CA . GLU A 1 122 ? -10.312 4.463 -12.489 1.00 95.00 122 GLU A CA 1
ATOM 980 C C . GLU A 1 122 ? -10.922 4.674 -11.092 1.00 95.00 122 GLU A C 1
ATOM 982 O O . GLU A 1 122 ? -11.936 5.353 -10.951 1.00 95.00 122 GLU A O 1
ATOM 987 N N . CYS A 1 123 ? -10.297 4.133 -10.041 1.00 94.81 123 CYS A N 1
ATOM 988 C CA . CYS A 1 123 ? -10.836 4.213 -8.682 1.00 94.81 123 CYS A CA 1
ATOM 989 C C . CYS A 1 123 ? -10.691 5.601 -8.042 1.00 94.81 123 CYS A C 1
ATOM 991 O O . CYS A 1 123 ? -11.520 5.968 -7.208 1.00 94.81 123 CYS A O 1
ATOM 993 N N . PHE A 1 124 ? -9.617 6.335 -8.354 1.00 94.56 124 PHE A N 1
ATOM 994 C CA . PHE A 1 124 ? -9.214 7.515 -7.577 1.00 94.56 124 PHE A CA 1
ATOM 995 C C . PHE A 1 124 ? -8.971 8.779 -8.408 1.00 94.56 124 PHE A C 1
ATOM 997 O O . PHE A 1 124 ? -8.741 9.830 -7.819 1.00 94.56 124 PHE A O 1
ATOM 1004 N N . GLY A 1 125 ? -9.002 8.706 -9.742 1.00 92.56 125 GLY A N 1
ATOM 1005 C CA . GLY A 1 125 ? -8.722 9.853 -10.615 1.00 92.56 125 GLY A CA 1
ATOM 1006 C C . GLY A 1 125 ? -7.280 10.363 -10.509 1.00 92.56 125 GLY A C 1
ATOM 1007 O O . GLY A 1 125 ? -7.002 11.531 -10.779 1.00 92.56 125 GLY A O 1
ATOM 1008 N N . GLU A 1 126 ? -6.353 9.514 -10.062 1.00 90.50 126 GLU A N 1
ATOM 1009 C CA . GLU A 1 126 ? -4.973 9.891 -9.768 1.00 90.50 126 GLU A CA 1
ATOM 1010 C C . GLU A 1 126 ? -3.960 8.984 -10.465 1.00 90.50 126 GLU A C 1
ATOM 1012 O O . GLU A 1 126 ? -4.216 7.812 -10.735 1.00 90.50 126 GLU A O 1
ATOM 1017 N N . ASP A 1 127 ? -2.772 9.533 -10.722 1.00 88.62 127 ASP A N 1
ATOM 1018 C CA . ASP A 1 127 ? -1.678 8.774 -11.311 1.00 88.62 127 ASP A CA 1
ATOM 1019 C C . ASP A 1 127 ? -1.079 7.788 -10.311 1.00 88.62 127 ASP A C 1
ATOM 1021 O O . ASP A 1 127 ? -0.741 8.119 -9.170 1.00 88.62 127 ASP A O 1
ATOM 1025 N N . TYR A 1 128 ? -0.866 6.561 -10.777 1.00 90.38 128 TYR A N 1
ATOM 1026 C CA . TYR A 1 128 ? -0.353 5.502 -9.919 1.00 90.38 128 TYR A CA 1
ATOM 1027 C C . TYR A 1 128 ? 1.148 5.578 -9.652 1.00 90.38 128 TYR A C 1
ATOM 1029 O O . TYR A 1 128 ? 1.635 4.919 -8.744 1.00 90.38 128 TYR A O 1
ATOM 1037 N N . VAL A 1 129 ? 1.917 6.374 -10.390 1.00 85.75 129 VAL A N 1
ATOM 1038 C CA . VAL A 1 129 ? 3.362 6.485 -10.150 1.00 85.75 129 VAL A CA 1
ATOM 1039 C C . VAL A 1 129 ? 3.625 7.663 -9.224 1.00 85.75 129 VAL A C 1
ATOM 1041 O O . VAL A 1 129 ? 3.186 8.779 -9.496 1.00 85.75 129 VAL A O 1
ATOM 1044 N N . TYR A 1 130 ? 4.352 7.419 -8.134 1.00 76.12 130 TYR A N 1
ATOM 1045 C CA . TYR A 1 130 ? 4.826 8.491 -7.273 1.00 76.12 130 TYR A CA 1
ATOM 1046 C C . TYR A 1 130 ? 6.142 9.052 -7.805 1.00 76.12 130 TYR A C 1
ATOM 1048 O O . TYR A 1 130 ? 7.141 8.337 -7.877 1.00 76.12 130 TYR A O 1
ATOM 1056 N N . THR A 1 131 ? 6.142 10.328 -8.178 1.00 73.88 131 THR A N 1
ATOM 1057 C CA . THR A 1 131 ? 7.360 11.078 -8.495 1.00 73.88 131 THR A CA 1
ATOM 1058 C C . THR A 1 131 ? 7.261 12.462 -7.862 1.00 73.88 131 THR A C 1
ATOM 1060 O O . THR A 1 131 ? 6.175 13.033 -7.770 1.00 73.88 131 THR A O 1
ATOM 1063 N N . TRP A 1 132 ? 8.393 13.031 -7.450 1.00 66.12 132 TRP A N 1
ATOM 1064 C CA . TRP A 1 132 ? 8.469 14.415 -6.956 1.00 66.12 132 TRP A CA 1
ATOM 1065 C C . TRP A 1 132 ? 7.920 15.413 -7.981 1.00 66.12 132 TRP A C 1
ATOM 1067 O O . TRP A 1 132 ? 7.259 16.380 -7.612 1.00 66.12 132 TRP A O 1
ATOM 1077 N N . LEU A 1 133 ? 8.121 15.142 -9.275 1.00 70.88 133 LEU A N 1
ATOM 1078 C CA . LEU A 1 133 ? 7.544 15.942 -10.350 1.00 70.88 133 LEU A CA 1
ATOM 1079 C C . LEU A 1 133 ? 6.009 15.949 -10.286 1.00 70.88 133 LEU A C 1
ATOM 1081 O O . LEU A 1 133 ? 5.404 17.009 -10.407 1.00 70.88 133 LEU A O 1
ATOM 1085 N N . ASN A 1 134 ? 5.376 14.804 -10.017 1.00 70.81 134 ASN A N 1
ATOM 1086 C CA . ASN A 1 134 ? 3.918 14.717 -9.898 1.00 70.81 134 ASN A CA 1
ATOM 1087 C C . ASN A 1 134 ? 3.383 15.563 -8.733 1.00 70.81 134 ASN A C 1
ATOM 1089 O O . ASN A 1 134 ? 2.317 16.165 -8.859 1.00 70.81 134 ASN A O 1
ATOM 1093 N N . ILE A 1 135 ? 4.116 15.645 -7.619 1.00 67.62 135 ILE A N 1
ATOM 1094 C CA . ILE A 1 135 ? 3.749 16.506 -6.485 1.00 67.62 135 ILE A CA 1
ATOM 1095 C C . ILE A 1 135 ? 3.836 17.973 -6.888 1.00 67.62 135 ILE A C 1
ATOM 1097 O O . ILE A 1 135 ? 2.883 18.717 -6.677 1.00 67.62 135 ILE A O 1
ATOM 1101 N N . LEU A 1 136 ? 4.960 18.382 -7.482 1.00 71.69 136 LEU A N 1
ATOM 1102 C CA . LEU A 1 136 ? 5.186 19.767 -7.894 1.00 71.69 136 LEU A CA 1
ATOM 1103 C C . LEU A 1 136 ? 4.125 20.229 -8.895 1.00 71.69 136 LEU A C 1
ATOM 1105 O O . LEU A 1 136 ? 3.548 21.298 -8.725 1.00 71.69 136 LEU A O 1
ATOM 1109 N N . LE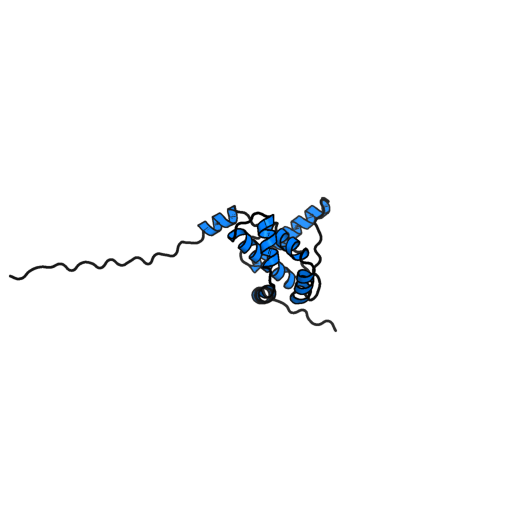U A 1 137 ? 3.817 19.398 -9.893 1.00 71.44 137 LEU A N 1
ATOM 1110 C CA . LEU A 1 137 ? 2.789 19.693 -10.888 1.00 71.44 137 LEU A CA 1
ATOM 1111 C C . LEU A 1 137 ? 1.400 19.834 -10.254 1.00 71.44 137 LEU A C 1
ATOM 1113 O O . LEU A 1 137 ? 0.656 20.741 -10.612 1.00 71.44 137 LEU A O 1
ATOM 1117 N N . ARG A 1 138 ? 1.050 18.984 -9.281 1.00 66.88 138 ARG A N 1
ATOM 1118 C CA . ARG A 1 138 ? -0.232 19.078 -8.562 1.00 66.88 138 ARG A CA 1
ATOM 1119 C C . ARG A 1 138 ? -0.303 20.292 -7.644 1.00 66.88 138 ARG A C 1
ATOM 1121 O O . ARG A 1 138 ? -1.334 20.953 -7.613 1.00 66.88 138 ARG A O 1
ATOM 1128 N N . ALA A 1 139 ? 0.775 20.594 -6.923 1.00 70.00 139 ALA A N 1
ATOM 1129 C CA . ALA A 1 139 ? 0.866 21.790 -6.093 1.00 70.00 139 ALA A CA 1
ATOM 1130 C C . ALA A 1 139 ? 0.744 23.065 -6.941 1.00 70.00 139 ALA A C 1
ATOM 1132 O O . ALA A 1 139 ? 0.085 24.008 -6.522 1.00 70.00 139 ALA A O 1
ATOM 1133 N N . ALA A 1 140 ? 1.317 23.066 -8.148 1.00 71.31 140 ALA A N 1
ATOM 1134 C CA . ALA A 1 140 ? 1.174 24.158 -9.105 1.00 71.31 140 ALA A CA 1
ATOM 1135 C C . ALA A 1 140 ? -0.236 24.246 -9.724 1.00 71.31 140 ALA A C 1
ATOM 1137 O O . ALA A 1 140 ? -0.686 25.341 -10.045 1.00 71.31 140 ALA A O 1
ATOM 1138 N N . ALA A 1 141 ? -0.932 23.116 -9.895 1.00 68.38 141 ALA A N 1
ATOM 1139 C CA . ALA A 1 141 ? -2.286 23.058 -10.457 1.00 68.38 141 ALA A CA 1
ATOM 1140 C C . ALA A 1 141 ? -3.404 23.356 -9.439 1.00 68.38 141 ALA A C 1
ATOM 1142 O O . ALA A 1 141 ? -4.538 23.621 -9.838 1.00 68.38 141 ALA A O 1
ATOM 1143 N N . ALA A 1 142 ? -3.119 23.301 -8.136 1.00 62.81 142 ALA A N 1
ATOM 1144 C CA . ALA A 1 142 ? -4.046 23.759 -7.110 1.00 62.81 142 ALA A CA 1
ATOM 1145 C C . ALA A 1 142 ? -4.142 25.293 -7.181 1.00 62.81 142 ALA A C 1
ATOM 1147 O O . ALA A 1 142 ? -3.225 25.989 -6.747 1.00 62.81 142 ALA A O 1
ATOM 1148 N N . GLU A 1 143 ? -5.228 25.830 -7.755 1.00 46.94 143 GLU A N 1
ATOM 1149 C CA . GLU A 1 143 ? -5.436 27.282 -7.796 1.00 46.94 143 GLU A CA 1
ATOM 1150 C C . GLU A 1 143 ? -5.366 27.873 -6.374 1.00 46.94 143 GLU A C 1
ATOM 1152 O O . GLU A 1 143 ? -5.982 27.326 -5.449 1.00 46.94 143 GLU A O 1
ATOM 1157 N N . PRO A 1 144 ? -4.652 28.996 -6.164 1.00 49.25 144 PRO A N 1
ATOM 1158 C CA . PRO A 1 144 ? -4.703 29.688 -4.886 1.00 49.25 144 PRO A CA 1
ATOM 1159 C C . PRO A 1 144 ? -6.144 30.156 -4.618 1.00 49.25 144 PRO A C 1
ATOM 1161 O O . PRO A 1 144 ? -6.853 30.529 -5.559 1.00 49.25 144 PRO A O 1
ATOM 1164 N N . PRO A 1 145 ? -6.604 30.168 -3.352 1.00 49.88 145 PRO A N 1
ATOM 1165 C CA . PRO A 1 145 ? -7.946 30.636 -3.034 1.00 49.88 145 PRO A CA 1
ATOM 1166 C C . PRO A 1 145 ? -8.132 32.052 -3.583 1.00 49.88 145 PRO A C 1
ATOM 1168 O O . PRO A 1 145 ? -7.338 32.945 -3.275 1.00 49.88 145 PRO A O 1
ATOM 1171 N N . ARG A 1 146 ? -9.179 32.254 -4.402 1.00 57.41 146 ARG A N 1
ATOM 1172 C CA . ARG A 1 146 ? -9.564 33.581 -4.899 1.00 57.41 146 ARG A CA 1
ATOM 1173 C C . ARG A 1 146 ? -9.675 34.516 -3.701 1.00 57.41 146 ARG A C 1
ATOM 1175 O O . ARG A 1 146 ? -10.598 34.388 -2.898 1.00 57.41 146 ARG A O 1
ATOM 1182 N N . GLN A 1 147 ? -8.741 35.456 -3.580 1.00 49.59 147 GLN A N 1
ATOM 1183 C CA . GLN A 1 147 ? -8.904 36.559 -2.649 1.00 49.59 147 GLN A CA 1
ATOM 1184 C C . GLN A 1 147 ? -10.185 37.288 -3.059 1.00 49.59 147 GLN A C 1
ATOM 1186 O O . GLN A 1 147 ? -10.286 37.794 -4.177 1.00 49.59 147 GLN A O 1
ATOM 1191 N N . LEU A 1 148 ? -11.188 37.291 -2.177 1.00 47.22 148 LEU A N 1
ATOM 1192 C CA . LEU A 1 148 ? -12.362 38.138 -2.335 1.00 47.22 148 LEU A CA 1
ATOM 1193 C C . LEU A 1 148 ? -11.851 39.573 -2.464 1.00 47.22 148 LEU A C 1
ATOM 1195 O O . LEU A 1 148 ? -11.260 40.108 -1.524 1.00 47.22 148 LEU A O 1
ATOM 1199 N N . ALA A 1 149 ? -12.025 40.161 -3.648 1.00 46.28 149 ALA A N 1
ATOM 1200 C CA . ALA A 1 149 ? -11.658 41.539 -3.910 1.00 46.28 149 ALA A CA 1
ATOM 1201 C C . ALA A 1 149 ? -12.307 42.424 -2.838 1.00 46.28 149 ALA A C 1
ATOM 1203 O O . ALA A 1 149 ? -13.532 42.509 -2.736 1.00 46.28 149 ALA A O 1
ATOM 1204 N N . ARG A 1 150 ? -11.478 43.051 -1.999 1.00 46.59 150 ARG A N 1
ATOM 1205 C CA . ARG A 1 150 ? -11.926 44.048 -1.028 1.00 46.59 150 ARG A CA 1
ATOM 1206 C C . ARG A 1 150 ? -12.503 45.216 -1.826 1.00 46.59 150 ARG A C 1
ATOM 1208 O O . ARG A 1 150 ? -11.761 45.922 -2.504 1.00 46.59 150 ARG A O 1
ATOM 1215 N N . ALA A 1 151 ? -13.819 45.399 -1.768 1.00 49.94 151 ALA A N 1
ATOM 1216 C CA . ALA A 1 151 ? -14.461 46.589 -2.304 1.00 49.94 151 ALA A CA 1
ATOM 1217 C C . ALA A 1 151 ? -13.913 47.818 -1.561 1.00 49.94 151 ALA A C 1
ATOM 1219 O O . ALA A 1 151 ? -14.009 47.909 -0.337 1.00 49.94 151 ALA A O 1
ATOM 1220 N N . VAL A 1 152 ? -13.301 48.740 -2.302 1.00 47.19 152 VAL A N 1
ATOM 1221 C CA . VAL A 1 152 ? -12.878 50.047 -1.793 1.00 47.19 152 VAL A CA 1
ATOM 1222 C C . VAL A 1 152 ? -14.130 50.926 -1.676 1.00 47.19 152 VAL A C 1
ATOM 1224 O O . VAL A 1 152 ? -14.795 51.135 -2.693 1.00 47.19 152 VAL A O 1
ATOM 1227 N N . PRO A 1 153 ? -14.495 51.453 -0.493 1.00 50.50 153 PRO A N 1
ATOM 1228 C CA . PRO A 1 153 ? -15.568 52.432 -0.407 1.00 50.50 153 PRO A CA 1
ATOM 1229 C C . PRO A 1 153 ? -15.083 53.779 -0.960 1.00 50.50 153 PRO A C 1
ATOM 1231 O O . PRO A 1 153 ? -14.032 54.293 -0.578 1.00 50.50 153 PRO A O 1
ATOM 1234 N N . ARG A 1 154 ? -15.859 54.345 -1.887 1.00 47.31 154 ARG A N 1
ATOM 1235 C CA . ARG A 1 154 ? -15.645 55.675 -2.466 1.00 47.31 154 ARG A CA 1
ATOM 1236 C C . ARG A 1 154 ? -15.930 56.733 -1.394 1.00 47.31 154 ARG A C 1
ATOM 1238 O O . ARG A 1 154 ? -17.026 56.761 -0.840 1.00 47.31 154 ARG A O 1
ATOM 1245 N N . ALA A 1 155 ? -14.941 57.575 -1.099 1.00 48.59 155 ALA A N 1
ATOM 1246 C CA . ALA A 1 155 ? -15.068 58.686 -0.162 1.00 48.59 155 ALA A CA 1
ATOM 1247 C C . ALA A 1 155 ? -16.149 59.681 -0.623 1.00 48.59 155 ALA A C 1
ATOM 1249 O O . ALA A 1 155 ? -16.211 60.044 -1.800 1.00 48.59 155 ALA A O 1
ATOM 1250 N N . ALA A 1 156 ? -16.995 60.101 0.319 1.00 51.06 156 ALA A N 1
ATOM 1251 C CA . ALA A 1 156 ? -17.963 61.174 0.143 1.00 51.06 156 ALA A CA 1
ATOM 1252 C C . ALA A 1 156 ? -17.227 62.519 0.043 1.00 51.06 156 ALA A C 1
ATOM 1254 O O . ALA A 1 156 ? -16.409 62.848 0.902 1.00 51.06 156 ALA A O 1
ATOM 1255 N N . GLY A 1 157 ? -17.505 63.267 -1.026 1.00 47.25 157 GLY A N 1
ATOM 1256 C CA . GLY A 1 157 ? -17.053 64.643 -1.191 1.00 47.25 157 GLY A CA 1
ATOM 1257 C C . GLY A 1 157 ? -17.794 65.575 -0.235 1.00 47.25 157 GLY A C 1
ATOM 1258 O O . GLY A 1 157 ? -18.999 65.433 -0.031 1.00 47.25 157 GLY A O 1
ATOM 1259 N N . ALA A 1 158 ? -17.046 66.506 0.346 1.00 51.25 158 ALA A N 1
ATOM 1260 C CA . ALA A 1 158 ? -17.542 67.613 1.143 1.00 51.25 158 ALA A CA 1
ATOM 1261 C C . ALA A 1 158 ? -17.505 68.894 0.301 1.00 51.25 158 ALA A C 1
ATOM 1263 O O . ALA A 1 158 ? -16.435 69.280 -0.153 1.00 51.25 158 ALA A O 1
ATOM 1264 N N . GLU A 1 159 ? -18.652 69.548 0.155 1.00 48.16 159 GLU A N 1
ATOM 1265 C CA . GLU A 1 159 ? -18.851 70.965 -0.191 1.00 48.16 159 GLU A CA 1
ATOM 1266 C C . GLU A 1 159 ? -20.202 71.317 0.460 1.00 48.16 159 GLU A C 1
ATOM 1268 O O . GLU A 1 159 ? -21.129 70.516 0.390 1.00 48.16 159 GLU A O 1
ATOM 1273 N N . GLY A 1 160 ? -20.462 72.403 1.175 1.00 44.78 160 GLY A N 1
ATOM 1274 C CA . GLY A 1 160 ? -19.776 73.642 1.512 1.00 44.78 160 GLY A CA 1
ATOM 1275 C C . GLY A 1 160 ? -20.918 74.557 1.982 1.00 44.78 160 GLY A C 1
ATOM 1276 O O . GLY A 1 160 ? -21.894 74.726 1.254 1.00 44.78 160 GLY A O 1
ATOM 1277 N N . THR A 1 161 ? -20.895 75.033 3.226 1.00 51.91 161 THR A N 1
ATOM 1278 C CA . THR A 1 161 ? -21.868 76.026 3.730 1.00 51.91 161 THR A CA 1
ATOM 1279 C C . THR A 1 161 ? -21.470 77.437 3.253 1.00 51.91 161 THR A C 1
ATOM 1281 O O . THR A 1 161 ? -20.307 77.623 2.894 1.00 51.91 161 THR A O 1
ATOM 1284 N N . PRO A 1 162 ? -22.425 78.386 3.195 1.00 68.44 162 PRO A N 1
ATOM 1285 C CA . PRO A 1 162 ? -22.430 79.519 2.265 1.00 68.44 162 PRO A CA 1
ATOM 1286 C C . PRO A 1 162 ? -21.457 80.654 2.594 1.00 68.44 162 PRO A C 1
ATOM 1288 O O . PRO A 1 162 ? -21.054 80.783 3.772 1.00 68.44 162 PRO A O 1
#

Radius of gyration: 23.75 Å; chains: 1; bounding box: 37×103×34 Å

Foldseek 3Di:
DDDDQDQDALVRLLVLLVPADCPVLLVVLCVVVVHDPVLSVVLVVLLSSQSSVCLNCVVADADAAPSNVSSVVSLVVVVVSQQVSCCSNRVGRDDDDDQDPDPVSVVVSVVSHVVNQVVSCVRPVDGRYDDPVRVVVVVVVPDDPPDPPDDDDDDDDDDDDD

Sequence (162 aa):
MRRPTPSFGVTGALARIATIDLTRVMAKVRKEENWSAADAAHAEQRYRRFLAMRLMKPAFHLVPARDIDKVWHQHILHTMQYAKDCNNIFGAFVHHRPGSTDTADLAHLRESFDKTKALYAECFGEDYVYTWLNILLRAAAAEPPRQLARAVPRAAGAEGTP

pLDDT: mean 84.15, std 17.77, range [40.91, 98.56]

Secondary structure (DSSP, 8-state):
-PPPPPPPPHHHHHHHHTTS--HHHHHHHHHHTT--HHHHHHHHHHHHHHHHHHHH-TTS-----HHHHHHHHHHHHSHHHHHHHHHHHHSS-----PPP--HHHHHHHHHHHHHHHHHHHHHHSS-SS--HHHHHHHHHHSPPP-----PPPPPPPP----